Protein AF-A0A8H7GXL3-F1 (afdb_monomer)

Secondary structure (DSSP, 8-state):
-HHHHHHHHTT--------S-S-HHHHHHHHHHHHHHHHHHHTS--SSSS-S-TTS---

Radius of gyration: 14.66 Å; Cα contacts (8 Å, |Δi|>4): 20; chains: 1; bounding box: 32×18×38 Å

pLDDT: mean 96.56, std 3.22, range [81.44, 98.62]

Mean predicted aligned error: 2.79 Å

Structure (mmCIF, N/CA/C/O backbone):
data_AF-A0A8H7GXL3-F1
#
_entry.id   AF-A0A8H7GXL3-F1
#
loop_
_atom_site.group_PDB
_atom_site.id
_atom_site.type_symbol
_atom_site.label_atom_id
_atom_site.label_alt_id
_atom_site.label_comp_id
_atom_site.label_asym_id
_atom_site.label_entity_id
_atom_site.label_seq_id
_atom_site.pdbx_PDB_ins_code
_atom_site.Cartn_x
_atom_site.Cartn_y
_atom_site.Cartn_z
_atom_site.occupancy
_atom_site.B_iso_or_equiv
_atom_site.auth_seq_id
_atom_site.auth_comp_id
_atom_site.auth_asym_id
_atom_site.auth_atom_id
_atom_site.pdbx_PDB_model_num
ATOM 1 N N . MET A 1 1 ? 15.222 -4.605 -1.130 1.00 81.44 1 MET A N 1
ATOM 2 C CA . MET A 1 1 ? 15.589 -4.314 0.277 1.00 81.44 1 MET A CA 1
ATOM 3 C C . MET A 1 1 ? 14.638 -3.306 0.916 1.00 81.44 1 MET A C 1
ATOM 5 O O . MET A 1 1 ? 14.060 -3.650 1.937 1.00 81.44 1 MET A O 1
ATOM 9 N N . PHE A 1 2 ? 14.417 -2.133 0.303 1.00 95.69 2 PHE A N 1
ATOM 10 C CA . PHE A 1 2 ? 13.532 -1.078 0.828 1.00 95.69 2 PHE A CA 1
ATOM 11 C C . PHE A 1 2 ? 12.152 -1.582 1.293 1.00 95.69 2 PHE A C 1
ATOM 13 O O . PHE A 1 2 ? 11.837 -1.457 2.470 1.00 95.69 2 PHE A O 1
ATOM 20 N N . TRP A 1 3 ? 11.376 -2.240 0.419 1.00 95.88 3 TRP A N 1
ATOM 21 C CA . TRP A 1 3 ? 10.016 -2.704 0.745 1.00 95.88 3 TRP A CA 1
ATOM 22 C C . TRP A 1 3 ? 9.941 -3.611 1.972 1.00 95.88 3 TRP A C 1
ATOM 24 O O 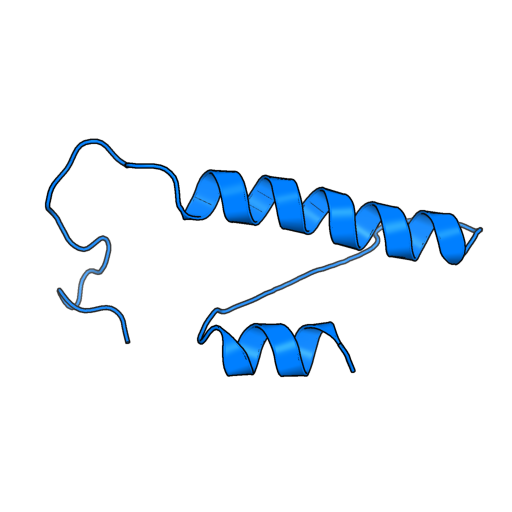. TRP A 1 3 ? 9.031 -3.479 2.778 1.00 95.88 3 TRP A O 1
ATOM 34 N N . ARG A 1 4 ? 10.921 -4.508 2.134 1.00 97.12 4 ARG A N 1
ATOM 35 C CA . ARG A 1 4 ? 10.969 -5.447 3.260 1.00 97.12 4 ARG A CA 1
ATOM 36 C C . ARG A 1 4 ? 11.164 -4.714 4.585 1.00 97.12 4 ARG A C 1
ATOM 38 O O . ARG A 1 4 ? 10.459 -5.008 5.539 1.00 97.12 4 ARG A O 1
ATOM 45 N N . VAL A 1 5 ? 12.104 -3.769 4.633 1.00 98.19 5 VAL A N 1
ATOM 46 C CA . VAL A 1 5 ? 12.381 -2.990 5.851 1.00 98.19 5 VAL A CA 1
ATOM 47 C C . VAL A 1 5 ? 11.238 -2.023 6.144 1.00 98.19 5 VAL A C 1
ATOM 49 O O . VAL A 1 5 ? 10.839 -1.900 7.293 1.00 98.19 5 VAL A O 1
ATOM 52 N N . PHE A 1 6 ? 10.668 -1.394 5.114 1.00 97.94 6 PHE A N 1
ATOM 53 C CA . PHE A 1 6 ? 9.502 -0.526 5.257 1.00 97.94 6 PHE A CA 1
ATOM 54 C C . PHE A 1 6 ? 8.296 -1.283 5.830 1.00 97.94 6 PHE A C 1
ATOM 56 O O . PHE A 1 6 ? 7.737 -0.859 6.835 1.00 97.94 6 PHE A O 1
ATOM 63 N N . ALA A 1 7 ? 7.941 -2.433 5.248 1.00 98.00 7 ALA A N 1
ATOM 64 C CA . ALA A 1 7 ? 6.815 -3.242 5.710 1.00 98.00 7 ALA A CA 1
ATOM 65 C C . ALA A 1 7 ? 7.005 -3.73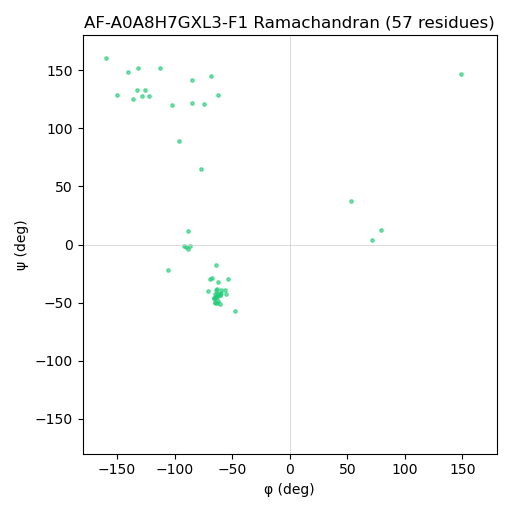1 7.155 1.00 98.00 7 ALA A C 1
ATOM 67 O O . ALA A 1 7 ? 6.085 -3.643 7.961 1.00 98.00 7 ALA A O 1
ATOM 68 N N . GLN A 1 8 ? 8.218 -4.182 7.500 1.00 97.56 8 GLN A N 1
ATOM 69 C CA . GLN A 1 8 ? 8.551 -4.607 8.863 1.00 97.56 8 GLN A CA 1
ATOM 70 C C . GLN A 1 8 ? 8.514 -3.446 9.861 1.00 97.56 8 GLN A C 1
ATOM 72 O O . GLN A 1 8 ? 7.933 -3.588 10.930 1.00 97.56 8 GLN A O 1
ATOM 77 N N . GLY A 1 9 ? 9.108 -2.301 9.515 1.00 97.69 9 GLY A N 1
ATOM 78 C CA . GLY A 1 9 ? 9.147 -1.127 10.388 1.00 97.69 9 GLY A CA 1
ATOM 79 C C . GLY A 1 9 ? 7.777 -0.484 10.607 1.00 97.69 9 GLY A C 1
ATOM 80 O O . GLY A 1 9 ? 7.547 0.093 11.663 1.00 97.69 9 GLY A O 1
ATOM 81 N N . ALA A 1 10 ? 6.869 -0.606 9.637 1.00 97.12 10 ALA A N 1
ATOM 82 C CA . ALA A 1 10 ? 5.496 -0.116 9.738 1.00 97.12 10 ALA A CA 1
ATOM 83 C C . ALA A 1 10 ? 4.500 -1.162 10.276 1.00 97.12 10 ALA A C 1
ATOM 85 O O . ALA A 1 10 ? 3.325 -0.840 10.401 1.00 97.12 10 ALA A O 1
ATOM 86 N N . ALA A 1 11 ? 4.944 -2.393 10.562 1.00 97.44 11 ALA A N 1
ATOM 87 C CA . ALA A 1 11 ? 4.087 -3.512 10.971 1.00 97.44 11 ALA A CA 1
ATOM 88 C C . ALA A 1 11 ? 2.907 -3.784 10.010 1.00 97.44 11 ALA A C 1
ATOM 90 O O . ALA A 1 11 ? 1.813 -4.149 10.426 1.00 97.44 11 ALA A O 1
ATOM 91 N N . ILE A 1 12 ? 3.128 -3.639 8.698 1.00 97.69 12 ILE A N 1
ATOM 92 C CA . ILE A 1 12 ? 2.104 -3.901 7.676 1.00 97.69 12 ILE A CA 1
ATOM 93 C C . ILE A 1 12 ? 2.450 -5.118 6.824 1.00 97.69 12 ILE A C 1
ATOM 95 O O . ILE A 1 12 ? 3.615 -5.428 6.564 1.00 97.69 12 ILE A O 1
ATOM 99 N N . THR A 1 13 ? 1.416 -5.773 6.302 1.00 98.00 13 THR A N 1
ATOM 100 C CA . THR A 1 13 ? 1.582 -6.737 5.210 1.00 98.00 13 THR A CA 1
ATOM 101 C C . THR A 1 13 ? 1.571 -5.981 3.885 1.00 98.00 13 THR A C 1
ATOM 103 O O . THR A 1 13 ? 0.605 -5.288 3.579 1.00 98.00 13 THR A O 1
ATOM 106 N N . LEU A 1 14 ? 2.647 -6.097 3.101 1.00 98.19 14 LEU A N 1
ATOM 107 C CA . LEU A 1 14 ? 2.825 -5.345 1.859 1.00 98.19 14 LEU A CA 1
ATOM 108 C C . LEU A 1 14 ? 3.179 -6.264 0.688 1.00 98.19 14 LEU A C 1
ATOM 110 O O . LEU A 1 14 ? 4.165 -6.997 0.740 1.00 98.19 14 LEU A O 1
ATOM 114 N N . HIS A 1 15 ? 2.423 -6.136 -0.402 1.00 98.00 15 HIS A N 1
ATOM 115 C CA . HIS A 1 15 ? 2.711 -6.755 -1.693 1.00 98.00 15 HIS A CA 1
ATOM 116 C C . HIS A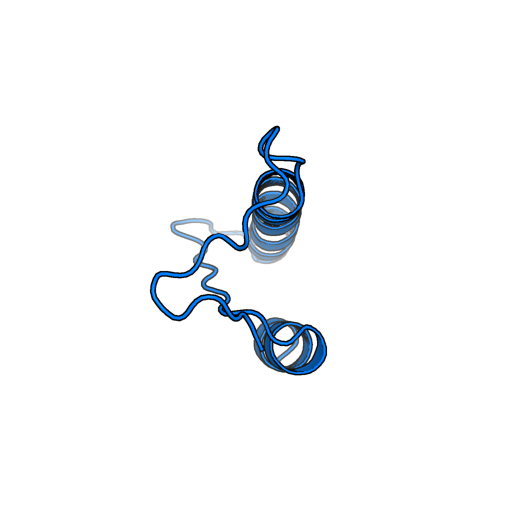 1 15 ? 2.815 -5.665 -2.759 1.00 98.00 15 HIS A C 1
ATOM 118 O O . HIS A 1 15 ? 1.923 -4.831 -2.886 1.00 98.00 15 HIS A O 1
ATOM 124 N N . VAL A 1 16 ? 3.908 -5.668 -3.522 1.00 97.56 16 VAL A N 1
ATOM 125 C CA . VAL A 1 16 ? 4.137 -4.732 -4.628 1.00 97.56 16 VAL A CA 1
ATOM 126 C C . VAL A 1 16 ? 4.691 -5.517 -5.803 1.00 97.56 16 VAL A C 1
ATOM 128 O O . VAL A 1 16 ? 5.711 -6.192 -5.659 1.00 97.56 16 VAL A O 1
ATOM 131 N N . ASP A 1 17 ? 4.037 -5.405 -6.956 1.00 97.56 17 ASP A N 1
ATOM 132 C CA . ASP A 1 17 ? 4.475 -6.026 -8.202 1.00 97.56 17 ASP A CA 1
ATOM 133 C C . ASP A 1 17 ? 4.427 -5.012 -9.352 1.00 97.56 17 ASP A C 1
ATOM 135 O O . ASP A 1 17 ? 3.443 -4.293 -9.541 1.00 97.56 17 ASP A O 1
ATOM 139 N N . CYS A 1 18 ? 5.504 -4.960 -10.131 1.00 97.62 18 CYS A N 1
ATOM 140 C CA . CYS A 1 18 ? 5.566 -4.192 -11.365 1.00 97.62 18 CYS A CA 1
ATOM 141 C C . CYS A 1 18 ? 5.267 -5.122 -12.537 1.00 97.62 18 CYS A C 1
ATOM 143 O O . CYS A 1 18 ? 6.187 -5.656 -13.158 1.00 97.62 18 CYS A O 1
ATOM 145 N N . LEU A 1 19 ? 3.978 -5.238 -12.867 1.00 97.94 19 LEU A N 1
ATOM 146 C CA . LEU A 1 19 ? 3.441 -6.173 -13.865 1.00 97.94 19 LEU A CA 1
ATOM 147 C C . LEU A 1 19 ? 4.119 -6.086 -15.245 1.00 97.94 19 LEU A C 1
ATOM 149 O O . LEU A 1 19 ? 4.153 -7.064 -15.987 1.00 97.94 19 LEU A O 1
ATOM 153 N N . ARG A 1 20 ? 4.619 -4.903 -15.627 1.00 96.94 20 ARG A N 1
ATOM 154 C CA . ARG A 1 20 ? 5.326 -4.660 -16.894 1.00 96.94 20 ARG A CA 1
ATOM 155 C C . ARG A 1 20 ? 6.195 -3.407 -16.828 1.00 96.94 20 ARG A C 1
ATOM 157 O O . ARG A 1 20 ? 5.951 -2.513 -16.022 1.00 96.94 20 ARG A O 1
ATOM 164 N N . GLY A 1 21 ? 7.168 -3.316 -17.731 1.00 97.00 21 GLY A N 1
ATOM 165 C CA . GLY A 1 21 ? 7.991 -2.125 -17.944 1.00 97.00 21 GLY A CA 1
ATOM 166 C C . GLY A 1 21 ? 9.399 -2.485 -18.410 1.00 97.00 21 GLY A C 1
ATOM 167 O O . GLY A 1 21 ? 9.936 -3.508 -18.003 1.00 97.00 21 GLY A O 1
ATOM 168 N N . PHE A 1 22 ? 9.988 -1.635 -19.250 1.00 97.06 22 PHE A N 1
ATOM 169 C CA . PHE A 1 22 ? 11.347 -1.824 -19.783 1.00 97.06 22 PHE A CA 1
ATOM 170 C C . PHE A 1 22 ? 12.380 -0.886 -19.150 1.00 97.06 22 PHE A C 1
ATOM 172 O O . PHE A 1 22 ? 13.570 -1.167 -19.181 1.00 97.06 22 PHE A O 1
ATOM 179 N N . ASN A 1 23 ? 11.928 0.237 -18.587 1.00 98.38 23 ASN A N 1
ATOM 180 C CA . ASN A 1 23 ? 12.784 1.219 -17.936 1.00 98.38 23 ASN A CA 1
ATOM 181 C C . ASN A 1 23 ? 12.675 1.065 -16.415 1.00 98.38 23 ASN A C 1
ATOM 183 O O . ASN A 1 23 ? 11.588 1.220 -15.853 1.00 98.38 23 ASN A O 1
ATOM 187 N N . ASP A 1 24 ? 13.793 0.781 -15.753 1.00 98.31 24 ASP A N 1
ATOM 188 C CA . ASP A 1 24 ? 13.797 0.506 -14.315 1.00 98.31 24 ASP A CA 1
ATOM 189 C C . ASP A 1 24 ? 13.495 1.737 -13.453 1.00 98.31 24 ASP A C 1
ATOM 191 O O . ASP A 1 24 ? 12.874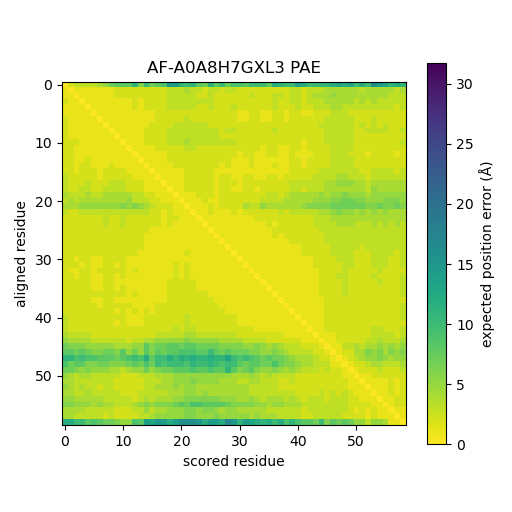 1.590 -12.401 1.00 98.31 24 ASP A O 1
ATOM 195 N N . HIS A 1 25 ? 13.837 2.948 -13.911 1.00 98.31 25 HI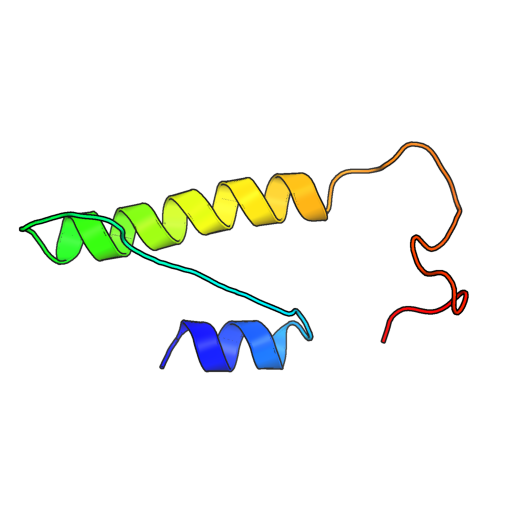S A N 1
ATOM 196 C CA . HIS A 1 25 ? 13.451 4.182 -13.223 1.00 98.31 25 HIS A CA 1
ATOM 197 C C . HIS A 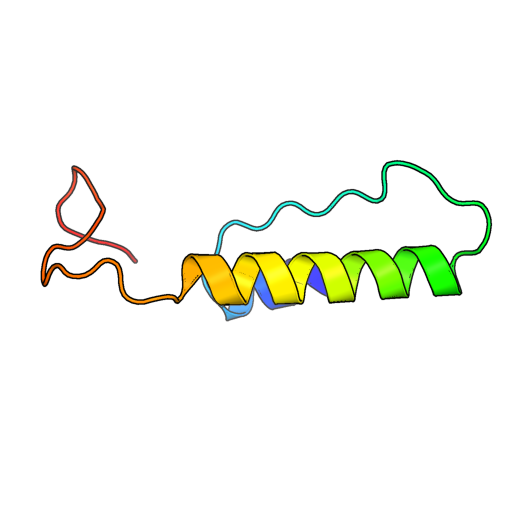1 25 ? 11.924 4.322 -13.185 1.00 98.31 25 HIS A C 1
ATOM 199 O O . HIS A 1 25 ? 11.349 4.476 -12.109 1.00 98.31 25 HIS A O 1
ATOM 205 N N . HIS A 1 26 ? 11.251 4.147 -14.328 1.00 98.50 26 HIS A N 1
ATOM 206 C CA . HIS A 1 26 ? 9.787 4.190 -14.390 1.00 98.50 26 HIS A CA 1
ATOM 207 C C . HIS A 1 26 ? 9.132 3.060 -13.588 1.00 98.50 26 HIS A C 1
ATOM 209 O O . HIS A 1 26 ? 8.121 3.297 -12.933 1.00 98.50 26 HIS A O 1
ATOM 215 N N . ARG A 1 27 ? 9.696 1.842 -13.604 1.00 98.44 27 ARG A N 1
ATOM 216 C CA . ARG A 1 27 ? 9.176 0.714 -12.806 1.00 98.44 27 ARG A CA 1
ATOM 217 C C . ARG A 1 27 ? 9.277 0.993 -11.309 1.00 98.44 27 ARG A C 1
ATOM 219 O O . ARG A 1 27 ? 8.322 0.737 -10.578 1.00 98.44 27 ARG A O 1
ATOM 226 N N . ALA A 1 28 ? 10.412 1.514 -10.847 1.00 98.25 28 ALA A N 1
ATOM 227 C CA . ALA A 1 28 ? 10.582 1.881 -9.448 1.00 98.25 28 ALA A CA 1
ATOM 228 C C . ALA A 1 28 ? 9.597 2.993 -9.064 1.00 98.25 28 ALA A C 1
ATOM 230 O O . ALA A 1 28 ? 8.845 2.846 -8.105 1.00 98.25 28 ALA A O 1
ATOM 231 N N . GLU A 1 29 ? 9.531 4.067 -9.851 1.00 98.62 29 GLU A N 1
ATOM 232 C CA . GLU A 1 29 ? 8.625 5.187 -9.600 1.00 98.62 29 GLU A CA 1
ATOM 233 C C . GLU A 1 29 ? 7.150 4.751 -9.587 1.00 98.62 29 GLU A C 1
ATOM 235 O O . GLU A 1 29 ? 6.396 5.157 -8.700 1.00 98.62 29 GLU A O 1
ATOM 240 N N . SER A 1 30 ? 6.733 3.875 -10.510 1.00 98.56 30 SER A N 1
ATOM 241 C CA . SER A 1 30 ? 5.365 3.349 -10.530 1.00 98.56 30 SER A CA 1
ATOM 242 C C . SER A 1 30 ? 5.036 2.535 -9.282 1.00 98.56 30 SER A C 1
ATOM 244 O O . SER A 1 30 ? 3.934 2.670 -8.756 1.00 98.56 30 SER A O 1
ATOM 246 N N . ALA A 1 31 ? 5.987 1.746 -8.769 1.00 98.44 31 ALA A N 1
ATOM 247 C CA . ALA A 1 31 ? 5.806 0.994 -7.528 1.00 98.44 31 ALA A CA 1
ATOM 248 C C . ALA A 1 31 ? 5.591 1.923 -6.322 1.00 98.44 31 ALA A C 1
ATOM 250 O O . ALA A 1 31 ? 4.669 1.710 -5.537 1.00 98.44 31 ALA A O 1
ATOM 251 N N . PHE A 1 32 ? 6.389 2.990 -6.201 1.00 98.62 32 PHE A N 1
ATOM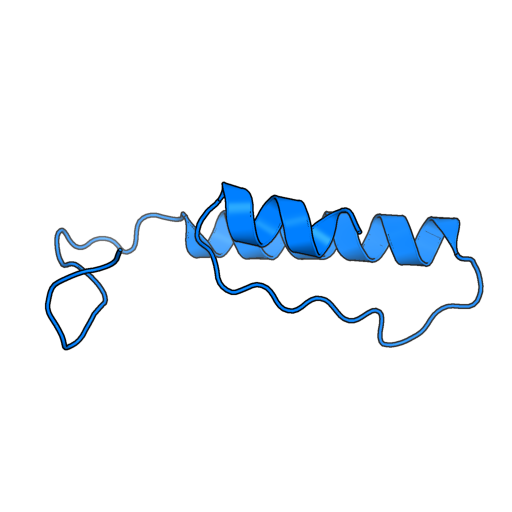 252 C CA . PHE A 1 32 ? 6.220 3.987 -5.137 1.00 98.62 32 PHE A CA 1
ATOM 253 C C . PHE A 1 32 ? 4.892 4.745 -5.249 1.00 98.62 32 PHE A C 1
ATOM 255 O O . PHE A 1 32 ? 4.207 4.929 -4.244 1.00 98.62 32 PHE A O 1
ATOM 262 N N . LYS A 1 33 ? 4.492 5.148 -6.460 1.00 98.62 33 LYS A N 1
ATOM 263 C CA . LYS A 1 33 ? 3.204 5.822 -6.689 1.00 98.62 33 LYS A CA 1
ATOM 264 C C . LYS A 1 33 ? 2.017 4.916 -6.362 1.00 98.62 33 LYS A C 1
ATOM 266 O O . LYS A 1 33 ? 1.091 5.363 -5.691 1.00 98.62 33 LYS A O 1
ATOM 271 N N . ALA A 1 34 ? 2.056 3.652 -6.787 1.00 98.62 34 ALA A N 1
ATOM 272 C CA . ALA A 1 34 ? 1.020 2.673 -6.466 1.00 98.62 34 ALA A CA 1
ATOM 273 C C . ALA A 1 34 ? 0.904 2.454 -4.950 1.00 98.62 34 ALA A C 1
ATOM 275 O O . ALA A 1 34 ? -0.203 2.469 -4.414 1.00 98.62 34 ALA A O 1
ATOM 276 N N . LEU A 1 35 ? 2.037 2.343 -4.247 1.00 98.38 35 LEU A N 1
ATOM 277 C CA . LEU A 1 35 ? 2.039 2.240 -2.790 1.00 98.38 35 LEU A CA 1
ATOM 278 C C . LEU A 1 35 ? 1.405 3.467 -2.122 1.00 98.38 35 LEU A C 1
ATOM 280 O O . LEU A 1 35 ? 0.620 3.310 -1.194 1.00 98.38 35 LEU A O 1
ATOM 284 N N . ALA A 1 36 ? 1.721 4.680 -2.584 1.00 98.50 36 ALA A N 1
ATOM 285 C CA . ALA A 1 36 ? 1.155 5.902 -2.014 1.00 98.50 36 ALA A CA 1
ATOM 286 C C . ALA A 1 36 ? -0.380 5.936 -2.123 1.00 98.50 36 ALA A C 1
ATOM 288 O O . ALA A 1 36 ? -1.055 6.343 -1.178 1.00 98.50 36 ALA A O 1
ATOM 289 N N . VAL A 1 37 ? -0.932 5.470 -3.249 1.00 98.62 37 VAL A N 1
ATOM 290 C CA . VAL A 1 37 ? -2.385 5.336 -3.439 1.00 98.62 37 VAL A CA 1
ATOM 291 C C . VAL A 1 37 ? -2.965 4.295 -2.479 1.00 98.62 37 VAL A C 1
ATOM 293 O O . VAL A 1 37 ? -3.915 4.606 -1.765 1.00 98.62 37 VAL A O 1
ATOM 296 N N . ALA A 1 38 ? -2.360 3.106 -2.403 1.00 98.62 38 ALA A N 1
ATOM 297 C CA . ALA A 1 38 ? -2.835 2.022 -1.543 1.00 98.62 38 ALA A CA 1
ATOM 298 C C . ALA A 1 38 ? -2.790 2.383 -0.048 1.00 98.62 38 ALA A C 1
ATOM 300 O O . ALA A 1 38 ? -3.736 2.107 0.682 1.00 98.62 38 ALA A O 1
ATOM 301 N N . ILE A 1 39 ? -1.722 3.044 0.416 1.00 98.38 39 ILE A N 1
ATOM 302 C CA . ILE A 1 39 ? -1.621 3.507 1.807 1.00 98.38 39 ILE A CA 1
ATOM 303 C C . ILE A 1 39 ? -2.687 4.559 2.094 1.00 98.38 39 ILE A C 1
ATOM 305 O O . ILE A 1 39 ? -3.350 4.465 3.121 1.00 98.38 39 ILE A O 1
ATOM 309 N N . LYS A 1 40 ? -2.875 5.543 1.203 1.00 98.38 40 LYS A N 1
ATOM 310 C CA . LYS A 1 40 ? -3.899 6.581 1.380 1.00 98.38 40 LYS A CA 1
ATOM 311 C C . LYS A 1 40 ? -5.286 5.967 1.570 1.00 98.38 40 LYS A C 1
ATOM 313 O O . LYS A 1 40 ? -6.035 6.421 2.430 1.00 98.38 40 LYS A O 1
ATOM 318 N N . GLU A 1 41 ? -5.617 4.952 0.782 1.00 98.06 41 GLU A N 1
ATOM 319 C CA . GLU A 1 41 ? -6.867 4.209 0.922 1.00 98.06 41 GLU A CA 1
ATOM 320 C C . GLU A 1 41 ? -6.927 3.449 2.254 1.00 98.06 41 GLU A C 1
ATOM 322 O O . GLU A 1 41 ? -7.874 3.629 3.011 1.00 98.06 41 GLU A O 1
ATOM 327 N N . ALA A 1 42 ? -5.886 2.683 2.593 1.00 97.06 42 ALA A N 1
ATOM 328 C CA . ALA A 1 42 ? -5.854 1.854 3.798 1.00 97.06 42 ALA A CA 1
ATOM 329 C C . ALA A 1 42 ? -5.950 2.647 5.116 1.00 97.06 42 ALA A C 1
ATOM 331 O O . ALA A 1 42 ? -6.507 2.141 6.086 1.00 97.06 42 ALA A O 1
ATOM 332 N N . ILE A 1 43 ? -5.413 3.872 5.166 1.00 96.31 43 ILE A N 1
ATOM 333 C CA . ILE A 1 43 ? -5.458 4.730 6.366 1.00 96.31 43 ILE A CA 1
ATOM 334 C C . ILE A 1 43 ? -6.694 5.634 6.427 1.00 96.31 43 ILE A C 1
ATOM 336 O O . ILE A 1 43 ? -6.830 6.425 7.361 1.00 96.31 43 ILE A O 1
ATOM 340 N N . SER A 1 44 ? -7.555 5.597 5.410 1.00 97.38 44 SER A N 1
ATOM 341 C CA . SER A 1 44 ? -8.745 6.444 5.377 1.00 97.38 44 SER A CA 1
ATOM 342 C C . SER A 1 44 ? -9.745 6.022 6.454 1.00 97.38 44 SER A C 1
ATOM 344 O O . SER A 1 44 ? -9.902 4.841 6.756 1.00 97.38 44 SER A O 1
ATOM 346 N N . LEU A 1 45 ? -10.450 7.001 7.026 1.00 95.50 45 LEU A N 1
ATOM 347 C CA . LEU A 1 45 ? -11.501 6.736 8.006 1.00 95.50 45 LEU A CA 1
ATOM 348 C C . LEU A 1 45 ? -12.624 5.923 7.355 1.00 95.50 45 LEU A C 1
ATOM 350 O O . LEU A 1 45 ? -13.167 6.323 6.326 1.00 95.50 45 LEU A O 1
ATOM 354 N N . ASN A 1 46 ? -13.002 4.813 7.984 1.00 93.44 46 ASN A N 1
ATOM 355 C CA . ASN A 1 46 ? -14.081 3.942 7.512 1.00 93.44 46 ASN A CA 1
ATOM 356 C C . ASN A 1 46 ? -15.476 4.379 8.011 1.00 93.44 46 ASN A C 1
ATOM 358 O O . ASN A 1 46 ? -16.473 3.754 7.663 1.00 93.44 46 ASN A O 1
ATOM 362 N N . GLY A 1 47 ? -15.552 5.449 8.813 1.00 94.56 47 GLY A N 1
ATOM 363 C CA . GLY A 1 47 ? -16.803 5.974 9.370 1.00 94.56 47 GLY A CA 1
ATOM 364 C C . GLY A 1 47 ? -17.340 5.202 10.580 1.00 94.56 47 GLY A C 1
ATOM 365 O O . GLY A 1 47 ? -18.484 5.423 10.966 1.00 94.56 47 GLY A O 1
ATOM 366 N N . THR A 1 48 ? -16.538 4.315 11.173 1.00 93.62 48 THR A N 1
ATOM 367 C CA . THR A 1 48 ? -16.889 3.529 12.365 1.00 93.62 48 THR A CA 1
ATOM 368 C C . THR A 1 48 ? -15.767 3.600 13.400 1.00 93.62 48 THR A C 1
ATOM 370 O O . THR A 1 48 ? -14.602 3.708 13.025 1.00 93.62 48 THR A O 1
ATOM 373 N N . ASP A 1 49 ? -16.102 3.458 14.682 1.00 90.25 49 ASP A N 1
ATOM 374 C CA . ASP A 1 49 ? -15.109 3.319 15.763 1.00 90.25 49 ASP A CA 1
ATOM 375 C C . ASP A 1 49 ? -14.702 1.847 16.003 1.00 90.25 49 ASP A C 1
ATOM 377 O O . ASP A 1 49 ? -14.066 1.514 17.004 1.00 90.25 49 ASP A O 1
ATOM 381 N N . GLU A 1 50 ? -15.082 0.937 15.101 1.00 94.81 50 GLU A N 1
ATOM 382 C CA . GLU A 1 50 ? -14.797 -0.492 15.224 1.00 94.81 50 GLU A CA 1
ATOM 383 C C . GLU A 1 50 ? -13.410 -0.852 14.679 1.00 94.81 50 GLU A C 1
ATOM 385 O O . GLU A 1 50 ? -12.974 -0.372 13.629 1.00 94.81 50 GLU A O 1
ATOM 390 N N . VAL A 1 51 ? -12.726 -1.775 15.364 1.00 95.31 51 VAL A N 1
ATOM 391 C CA . VAL A 1 51 ? -11.485 -2.375 14.861 1.00 95.31 51 VAL A CA 1
ATOM 392 C C . VAL A 1 51 ? -11.843 -3.369 13.749 1.00 95.31 51 VAL A C 1
ATOM 394 O O . VAL A 1 51 ? -12.549 -4.340 14.033 1.00 95.31 51 VAL A O 1
ATOM 397 N N . PRO A 1 52 ? -11.337 -3.211 12.508 1.00 94.50 52 PRO A N 1
ATOM 398 C CA . PRO A 1 52 ? -11.681 -4.083 11.384 1.00 94.50 52 PRO A CA 1
ATOM 399 C C . PRO A 1 52 ? -10.942 -5.433 11.467 1.00 94.50 52 PRO A C 1
ATOM 401 O O . PRO A 1 52 ? -10.086 -5.762 10.649 1.00 94.50 52 PRO A O 1
ATOM 404 N N . SER A 1 53 ? -11.249 -6.222 12.496 1.00 95.56 53 SER A N 1
ATOM 405 C CA . SER A 1 53 ? -10.644 -7.520 12.790 1.00 95.56 53 SER A CA 1
ATOM 406 C C . SER A 1 53 ? -11.657 -8.416 13.493 1.00 95.56 53 SER A C 1
ATOM 408 O O . SER A 1 53 ? -12.200 -8.052 14.532 1.00 95.56 53 SER A O 1
ATOM 410 N N . THR A 1 54 ? -11.859 -9.639 12.997 1.00 96.12 54 THR A N 1
ATOM 411 C CA . THR A 1 54 ? -12.722 -10.640 13.661 1.00 96.12 54 THR A CA 1
ATOM 412 C C . THR A 1 54 ? -12.197 -11.068 15.031 1.00 96.12 54 THR A C 1
ATOM 414 O O . THR A 1 54 ? -12.942 -11.617 15.837 1.00 96.12 54 THR A O 1
ATOM 417 N N . LYS A 1 55 ? -10.915 -10.808 15.312 1.00 96.81 55 LYS A N 1
ATOM 418 C CA . LYS A 1 55 ? -10.289 -11.027 16.622 1.00 96.81 55 LYS A CA 1
ATOM 419 C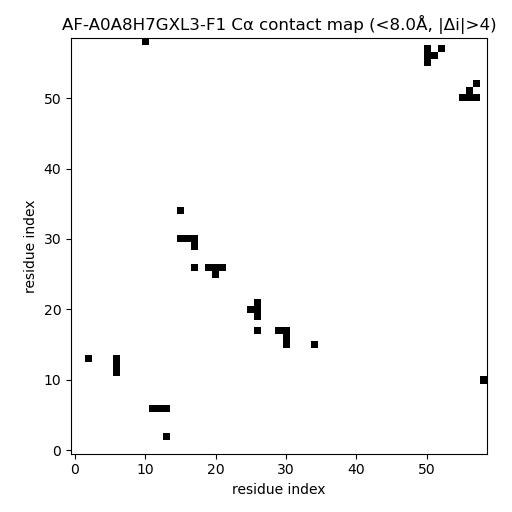 C . LYS A 1 55 ? -10.426 -9.817 17.554 1.00 96.81 55 LYS A C 1
ATOM 421 O O . LYS A 1 55 ? -9.957 -9.886 18.684 1.00 96.81 55 LYS A O 1
ATOM 426 N N . GLY A 1 56 ? -11.006 -8.711 17.081 1.00 95.12 56 GLY A N 1
ATOM 427 C CA . GLY A 1 56 ? -11.172 -7.462 17.831 1.00 95.12 56 GLY A CA 1
ATOM 428 C C . GLY A 1 56 ? -9.883 -6.667 18.060 1.00 95.12 56 GLY A C 1
ATOM 429 O O . GLY A 1 56 ? -9.914 -5.649 18.741 1.00 95.12 56 GLY A O 1
ATOM 430 N N . VAL A 1 57 ? -8.749 -7.115 17.511 1.00 96.25 57 VAL A N 1
ATOM 431 C CA . VAL A 1 57 ? -7.430 -6.488 17.690 1.00 96.25 57 VAL A CA 1
ATOM 432 C C . VAL A 1 57 ? -6.625 -6.502 16.389 1.00 96.25 57 VAL A C 1
ATOM 434 O O . VAL A 1 57 ? -6.751 -7.431 15.581 1.00 96.25 57 VAL A O 1
ATOM 437 N N . LEU A 1 58 ? -5.789 -5.477 16.209 1.00 93.94 58 LEU A N 1
ATOM 438 C CA . LEU A 1 58 ? -4.736 -5.371 15.196 1.00 93.94 58 LEU A CA 1
ATOM 439 C C . LEU A 1 58 ? -3.426 -5.065 15.935 1.00 93.94 58 LEU A C 1
ATOM 441 O O . LEU A 1 58 ? -3.430 -4.233 16.843 1.00 93.94 58 LEU A O 1
ATOM 445 N N . PHE A 1 59 ? -2.359 -5.786 15.593 1.00 82.19 59 PHE A N 1
ATOM 446 C CA . PHE A 1 59 ? -1.038 -5.684 16.222 1.00 82.19 59 PHE A CA 1
ATOM 447 C C . PHE A 1 59 ? -0.054 -4.978 15.300 1.00 82.19 59 PHE A C 1
ATOM 449 O O . PHE A 1 59 ? -0.185 -5.190 14.073 1.00 82.19 59 PHE A O 1
#

Foldseek 3Di:
DVVVCVCVVVVHDDDFDQPDDDDVVVSVVVRVVVVVVVVVVVPDDPPDPFDPDPVSDDD

InterPro domains:
  IPR000807 Imidazoleglycerol-phosphate dehydratase [PF00475] (2-39)
  IPR000807 Imidazoleglycerol-phosphate dehydratase [PTHR23133] (2-58)
  IPR020565 Imidazoleglycerol-phosphate dehydratase, conserved site [PS00955] (21-33)
  IPR020568 Ribosomal protein uS5 domain 2-type superfamily [SSF54211] (2-43)
  IPR038494 Imidazole glycerol phosphate dehydratase domain superfamily [G3DSA:3.30.230.40] (1-59)

Solven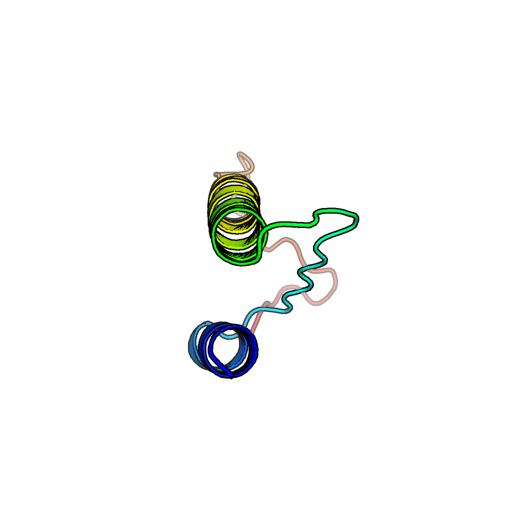t-accessible surface area (backbone atoms only — not comparable to full-atom values): 3995 Å² total; per-residue (Å²): 113,67,68,61,53,50,25,60,76,66,63,48,94,80,86,86,81,74,94,68,77,91,50,66,69,60,39,52,51,50,51,55,53,52,48,54,54,51,51,56,58,73,72,47,85,85,87,64,97,69,64,98,37,101,82,66,63,86,120

Sequence (59 aa):
MFWRVFAQGAAITLHVDCLRGFNDHHRAESAFKALAVAIKEAISLNGTDEVPSTKGVLF

Organism: NCBI:txid27326